Protein AF-A0A932Z2A2-F1 (afdb_monomer_lite)

Sequence (183 aa):
MPAFKKETTDYHQERVRDILILKPNASARSIAEALASDPKNPLPLHRLYIGKLIRKIEGERRHRLDNAKVTKYLAIIEDETQSVKEQLWGILLDNAADSKARVMAARGIIEAGNKLLELQMNAGIFERELGTVRVEHQHTIAPEIALPILKALQNYGIIRATATVIEPKGLLDHATSGASDRQ

Secondary structure (DSSP, 8-state):
-PPPPHHHHHHHHHHHHHHHHH-TT--HHHHHHHHHT-SSS-----HHHHHHHHHHHHHHHHHHHHHHHHHHHHHHHHHHHHHHHHHHHHHHH-TTS-HHHHHHHHHHHHHHHHHHHHHHHHTTSS---TT-----------HHHHHHHHHHHHHTTSS-S---------S---S--------

Structure (mmCIF, N/CA/C/O backbone):
data_AF-A0A932Z2A2-F1
#
_entry.id   AF-A0A932Z2A2-F1
#
loop_
_atom_site.group_PDB
_atom_site.id
_atom_site.type_symbol
_atom_site.label_atom_id
_atom_site.label_alt_id
_atom_site.label_comp_id
_atom_site.label_asym_id
_atom_site.label_entity_id
_atom_site.label_seq_id
_atom_site.pdbx_PDB_ins_code
_atom_site.Cartn_x
_atom_site.Cartn_y
_atom_site.Cartn_z
_atom_site.occupancy
_atom_site.B_iso_or_equiv
_atom_site.auth_seq_id
_atom_site.auth_comp_id
_atom_site.auth_asym_id
_atom_site.auth_atom_id
_atom_site.pdbx_PDB_model_num
ATOM 1 N N . MET A 1 1 ? -15.904 11.759 27.411 1.00 51.38 1 MET A N 1
ATOM 2 C CA . MET A 1 1 ? -15.282 10.431 27.619 1.00 51.38 1 MET A CA 1
ATOM 3 C C . MET A 1 1 ? -13.784 10.637 27.756 1.00 51.38 1 MET A C 1
ATOM 5 O O . MET A 1 1 ? -13.257 11.388 26.940 1.00 51.38 1 MET A O 1
ATOM 9 N N . PRO A 1 2 ? -13.125 10.052 28.770 1.00 49.91 2 PRO A N 1
ATOM 10 C CA . PRO A 1 2 ? -11.674 10.148 28.919 1.00 49.91 2 PRO A CA 1
ATOM 11 C C . PRO A 1 2 ? -10.971 9.569 27.684 1.00 49.91 2 PRO A C 1
ATOM 13 O O . PRO A 1 2 ? -11.459 8.615 27.075 1.00 49.91 2 PRO A O 1
ATOM 16 N N . ALA A 1 3 ? -9.855 10.177 27.282 1.00 60.25 3 ALA A N 1
ATOM 17 C CA . ALA A 1 3 ? -9.055 9.691 26.166 1.00 60.25 3 ALA A CA 1
ATOM 18 C C . ALA A 1 3 ? -8.386 8.364 26.556 1.00 60.25 3 ALA A C 1
ATOM 20 O O . ALA A 1 3 ? -7.681 8.287 27.560 1.00 60.25 3 ALA A O 1
ATOM 21 N N . PHE A 1 4 ? -8.625 7.311 25.775 1.00 65.81 4 PHE A N 1
ATOM 22 C CA . PHE A 1 4 ? -7.944 6.033 25.960 1.00 65.81 4 PHE A CA 1
ATOM 23 C C . PHE A 1 4 ? -6.491 6.133 25.479 1.00 65.81 4 PHE A C 1
ATOM 25 O O . PHE A 1 4 ? -6.202 6.836 24.508 1.00 65.81 4 PHE A O 1
ATOM 32 N N . LYS A 1 5 ? -5.579 5.412 26.145 1.00 77.75 5 LYS A N 1
ATOM 33 C CA . LYS A 1 5 ? -4.200 5.237 25.669 1.00 77.75 5 LYS A CA 1
ATOM 34 C C . LYS A 1 5 ? -4.210 4.577 24.275 1.00 77.75 5 LYS A C 1
ATOM 36 O O . LYS A 1 5 ? -5.158 3.879 23.908 1.00 77.75 5 LYS A O 1
ATOM 41 N N . LYS A 1 6 ? -3.164 4.809 23.476 1.00 76.31 6 LYS A N 1
ATOM 42 C CA . LYS A 1 6 ? -3.088 4.306 22.091 1.00 76.31 6 LYS A CA 1
ATOM 43 C C . LYS A 1 6 ? -3.167 2.773 22.037 1.00 76.31 6 LYS A C 1
ATOM 45 O O . LYS A 1 6 ? -4.010 2.238 21.329 1.00 76.31 6 LYS A O 1
ATOM 50 N N . GLU A 1 7 ? -2.402 2.101 22.894 1.00 74.62 7 GLU A N 1
ATOM 51 C CA . GLU A 1 7 ? -2.348 0.633 22.999 1.00 74.62 7 GLU A CA 1
ATOM 52 C C . GLU A 1 7 ? -3.713 -0.003 23.298 1.00 74.62 7 GLU A C 1
ATOM 54 O O . GLU A 1 7 ? -4.090 -1.003 22.692 1.00 74.62 7 GLU A O 1
ATOM 59 N N . THR A 1 8 ? -4.510 0.604 24.183 1.00 85.38 8 THR A N 1
ATOM 60 C CA . THR A 1 8 ? -5.843 0.073 24.504 1.00 85.38 8 THR A CA 1
ATOM 61 C C . THR A 1 8 ? -6.824 0.264 23.351 1.00 85.38 8 THR A C 1
ATOM 63 O O . THR A 1 8 ? -7.719 -0.554 23.155 1.00 85.38 8 THR A O 1
ATOM 66 N N . THR A 1 9 ? -6.640 1.311 22.545 1.00 86.88 9 THR A N 1
ATOM 67 C CA . THR A 1 9 ? -7.457 1.548 21.350 1.00 86.88 9 THR A CA 1
ATOM 68 C C . THR A 1 9 ? -7.167 0.521 20.261 1.00 86.88 9 THR A C 1
ATOM 70 O O . THR A 1 9 ? -8.108 0.038 19.630 1.00 86.88 9 THR A O 1
ATOM 73 N N . ASP A 1 10 ? -5.898 0.168 20.064 1.00 89.56 10 ASP A N 1
ATOM 74 C CA . ASP A 1 10 ? -5.493 -0.828 19.070 1.00 89.56 10 ASP A CA 1
ATOM 75 C C . ASP A 1 10 ? -6.010 -2.224 19.458 1.00 89.56 10 ASP A C 1
ATOM 77 O O . ASP A 1 10 ? -6.641 -2.889 18.635 1.00 89.56 10 ASP A O 1
ATOM 81 N N . TYR A 1 11 ? -5.914 -2.595 20.741 1.00 92.62 11 TYR A N 1
ATOM 82 C CA . TYR A 1 11 ? -6.529 -3.820 21.264 1.00 92.62 11 TYR A CA 1
ATOM 83 C C . TYR A 1 11 ? -8.051 -3.861 21.035 1.00 92.62 11 TYR A C 1
ATOM 85 O O . TYR A 1 11 ? -8.586 -4.841 20.515 1.00 92.62 11 TYR A O 1
ATOM 93 N N . HIS A 1 12 ? -8.782 -2.785 21.359 1.00 93.00 12 HIS A N 1
ATOM 94 C CA . HIS A 1 12 ? -10.229 -2.727 21.102 1.00 93.00 12 HIS A CA 1
ATOM 95 C C . HIS A 1 12 ? -10.555 -2.867 19.610 1.00 93.00 12 HIS A C 1
ATOM 97 O O . HIS A 1 12 ? -11.548 -3.496 19.238 1.00 93.00 12 HIS A O 1
ATOM 103 N N . GLN A 1 13 ? -9.729 -2.271 18.750 1.00 93.94 13 GLN A N 1
ATOM 104 C CA . GLN A 1 13 ? -9.904 -2.322 17.308 1.00 93.94 13 GLN A CA 1
ATOM 105 C C . GLN A 1 13 ? -9.708 -3.737 16.756 1.00 93.94 13 GLN A C 1
ATOM 107 O O . GLN A 1 13 ? -10.496 -4.158 15.910 1.00 93.94 13 GLN A O 1
ATOM 112 N N . GLU A 1 14 ? -8.712 -4.481 17.237 1.00 93.19 14 GLU A N 1
ATOM 113 C CA . GLU A 1 14 ? -8.502 -5.886 16.865 1.00 93.19 14 GLU A CA 1
ATOM 114 C C . GLU A 1 14 ? -9.691 -6.759 17.261 1.00 93.19 14 GLU A C 1
ATOM 116 O O . GLU A 1 14 ? -10.236 -7.470 16.423 1.00 93.19 14 GLU A O 1
ATOM 121 N N . ARG A 1 15 ? -10.198 -6.606 18.486 1.00 94.38 15 ARG A N 1
ATOM 122 C CA . ARG A 1 15 ? -11.360 -7.372 18.961 1.00 94.38 15 ARG A CA 1
ATOM 123 C C . ARG A 1 15 ? -12.628 -7.094 18.156 1.00 94.38 15 ARG A C 1
ATOM 125 O O . ARG A 1 15 ? -13.381 -8.011 17.831 1.00 94.38 15 ARG A O 1
ATOM 132 N N . VAL A 1 16 ? -12.864 -5.832 17.791 1.00 94.06 16 VAL A N 1
ATOM 133 C CA . VAL A 1 16 ? -13.964 -5.468 16.882 1.00 94.06 16 VAL A CA 1
ATOM 134 C C . VAL A 1 16 ? -13.735 -6.064 15.488 1.00 94.06 16 VAL A C 1
ATOM 136 O O . VAL A 1 16 ? -14.685 -6.530 14.859 1.00 94.06 16 VAL A O 1
ATOM 139 N N . ARG A 1 17 ? -12.486 -6.083 15.007 1.00 93.94 17 ARG A N 1
ATOM 140 C CA . ARG A 1 17 ? -12.118 -6.659 13.708 1.00 93.94 17 ARG A CA 1
ATOM 141 C C . ARG A 1 17 ? -12.397 -8.163 13.661 1.00 93.94 17 ARG A C 1
ATOM 143 O O . ARG A 1 17 ? -12.974 -8.605 12.673 1.00 93.94 17 ARG A O 1
ATOM 150 N N . ASP A 1 18 ? -12.082 -8.914 14.714 1.00 94.25 18 ASP A N 1
ATOM 151 C CA . ASP A 1 18 ? -12.366 -10.356 14.804 1.00 94.25 18 ASP A CA 1
ATOM 152 C C . ASP A 1 18 ? -13.859 -10.652 14.611 1.00 94.25 18 ASP A C 1
ATOM 154 O O . ASP A 1 18 ? -14.250 -11.513 13.820 1.00 94.25 18 ASP A O 1
ATOM 158 N N . ILE A 1 19 ? -14.718 -9.884 15.287 1.00 93.75 19 ILE A N 1
ATOM 159 C CA . ILE A 1 19 ? -16.171 -10.049 15.180 1.00 93.75 19 ILE A CA 1
ATOM 160 C C . ILE A 1 19 ? -16.658 -9.680 13.779 1.00 93.75 19 ILE A C 1
ATOM 162 O O . ILE A 1 19 ? -17.498 -10.387 13.227 1.00 93.75 19 ILE A O 1
ATOM 166 N N . LEU A 1 20 ? -16.126 -8.611 13.181 1.00 93.69 20 LEU A N 1
ATOM 167 C CA . LEU A 1 20 ? -16.462 -8.219 11.808 1.00 93.69 20 LEU A CA 1
ATOM 168 C C . LEU A 1 20 ? -16.007 -9.250 10.766 1.00 93.69 20 LEU A C 1
ATOM 170 O O . LEU A 1 20 ? -16.646 -9.370 9.725 1.00 93.69 20 LEU A O 1
ATOM 174 N N . ILE A 1 21 ? -14.925 -9.992 11.018 1.00 93.75 21 ILE A N 1
ATOM 175 C CA . ILE A 1 21 ? -14.493 -11.091 10.142 1.00 93.75 21 ILE A CA 1
ATOM 176 C C . ILE A 1 21 ? -15.528 -12.222 10.172 1.00 93.75 21 ILE A C 1
ATOM 178 O O . ILE A 1 21 ? -15.902 -12.731 9.119 1.00 93.75 21 ILE A O 1
ATOM 182 N N . LEU A 1 22 ? -16.030 -12.575 11.359 1.00 93.62 22 LEU A N 1
ATOM 183 C CA . LEU A 1 22 ? -17.048 -13.618 11.522 1.00 93.62 22 LEU A CA 1
ATOM 184 C C . LEU A 1 22 ? -18.436 -13.174 11.034 1.00 93.62 22 LEU A C 1
ATOM 186 O O . LEU A 1 22 ? -19.188 -13.970 10.475 1.00 93.62 22 LEU A O 1
ATOM 190 N N . LYS A 1 23 ? -18.797 -11.908 11.270 1.00 93.88 23 LYS A N 1
ATOM 191 C CA . LYS A 1 23 ? -20.101 -11.317 10.939 1.00 93.88 23 LYS A CA 1
ATOM 192 C C . LYS A 1 23 ? -19.915 -9.935 10.292 1.00 93.88 23 LYS A C 1
ATOM 194 O O . LYS A 1 23 ? -20.029 -8.919 10.980 1.00 93.88 23 LYS A O 1
ATOM 199 N N . PRO A 1 24 ? -19.708 -9.871 8.965 1.00 91.44 24 PRO A N 1
ATOM 200 C CA . PRO A 1 24 ? -19.408 -8.619 8.261 1.00 91.44 24 PRO A CA 1
ATOM 201 C C . PRO A 1 24 ? -20.497 -7.550 8.373 1.00 91.44 24 PRO A C 1
ATOM 203 O O . PRO A 1 24 ? -20.197 -6.362 8.407 1.00 91.44 24 PRO A O 1
ATOM 206 N N . ASN A 1 25 ? -21.758 -7.976 8.471 1.00 93.38 25 ASN A N 1
ATOM 207 C CA . ASN A 1 25 ? -22.926 -7.092 8.502 1.00 93.38 25 ASN A CA 1
ATOM 208 C C . ASN A 1 25 ? -23.449 -6.846 9.929 1.00 93.38 25 ASN A C 1
ATOM 210 O O . ASN A 1 25 ? -24.594 -6.429 10.110 1.00 93.38 25 ASN A O 1
ATOM 214 N N . ALA A 1 26 ? -22.657 -7.159 10.961 1.00 93.38 26 ALA A N 1
ATOM 215 C CA . ALA A 1 26 ? -23.082 -6.974 12.341 1.00 93.38 26 ALA A CA 1
ATOM 216 C C . ALA A 1 26 ? -23.255 -5.484 12.673 1.00 93.38 26 ALA A C 1
ATOM 218 O O . ALA A 1 26 ? -22.387 -4.652 12.411 1.00 93.38 26 ALA A O 1
ATOM 219 N N . SER A 1 27 ? -24.383 -5.140 13.297 1.00 95.25 27 SER A N 1
ATOM 220 C CA . SER A 1 27 ? -24.612 -3.778 13.777 1.00 95.25 27 SER A CA 1
ATOM 221 C C . SER A 1 27 ? -23.701 -3.462 14.968 1.00 95.25 27 SER A C 1
ATOM 223 O O . SER A 1 27 ? -23.341 -4.348 15.745 1.00 95.25 27 SER A O 1
ATOM 225 N N . ALA A 1 28 ? -23.390 -2.180 15.191 1.00 94.19 28 ALA A N 1
ATOM 226 C CA . ALA A 1 28 ? -22.580 -1.754 16.340 1.00 94.19 28 ALA A CA 1
ATOM 227 C C . ALA A 1 28 ? -23.159 -2.215 17.693 1.00 94.19 28 ALA A C 1
ATOM 229 O O . ALA A 1 28 ? -22.411 -2.432 18.642 1.00 94.19 28 ALA A O 1
ATOM 230 N N . ARG A 1 29 ? -24.486 -2.388 17.780 1.00 94.25 29 ARG A N 1
ATOM 231 C CA . ARG A 1 29 ? -25.158 -2.949 18.958 1.00 94.25 29 ARG A CA 1
ATOM 232 C C . ARG A 1 29 ? -24.873 -4.442 19.113 1.00 94.25 29 ARG A C 1
ATOM 234 O O . ARG A 1 29 ? -24.469 -4.859 20.188 1.00 94.25 29 ARG A O 1
ATOM 241 N N . SER A 1 30 ? -25.026 -5.216 18.038 1.00 94.62 30 SER A N 1
ATOM 242 C CA . SER A 1 30 ? -24.737 -6.654 18.051 1.00 94.62 30 SER A CA 1
ATOM 243 C C . SER A 1 30 ? -23.270 -6.938 18.385 1.00 94.62 30 SER A C 1
ATOM 245 O O . SER A 1 30 ? -22.978 -7.880 19.113 1.00 94.62 30 SER A O 1
ATOM 247 N N . ILE A 1 31 ? -22.350 -6.091 17.914 1.00 94.12 31 ILE A N 1
ATOM 248 C CA . ILE A 1 31 ? -20.923 -6.188 18.247 1.00 94.12 31 ILE A CA 1
ATOM 249 C C . ILE A 1 31 ? -20.684 -5.859 19.726 1.00 94.12 31 ILE A C 1
ATOM 251 O O . ILE A 1 31 ? -19.913 -6.554 20.377 1.00 94.12 31 ILE A O 1
ATOM 255 N N . ALA A 1 32 ? -21.356 -4.839 20.275 1.00 94.75 32 ALA A N 1
ATOM 256 C CA . ALA A 1 32 ? -21.262 -4.512 21.701 1.00 94.75 32 ALA A CA 1
ATOM 257 C C . ALA A 1 32 ? -21.720 -5.679 22.583 1.00 94.75 32 ALA A C 1
ATOM 259 O O . ALA A 1 32 ? -21.042 -6.034 23.542 1.00 94.75 32 ALA A O 1
ATOM 260 N N . GLU A 1 33 ? -22.857 -6.282 22.229 1.00 94.69 33 GLU A N 1
ATOM 261 C CA . GLU A 1 33 ? -23.415 -7.443 22.921 1.00 94.69 33 GLU A CA 1
ATOM 262 C C . GLU A 1 33 ? -22.462 -8.640 22.818 1.00 94.69 33 GLU A C 1
ATOM 264 O O . GLU A 1 33 ? -22.143 -9.246 23.836 1.00 94.69 33 GLU A O 1
ATOM 269 N N . ALA A 1 34 ? -21.917 -8.914 21.628 1.00 92.81 34 ALA A N 1
ATOM 270 C CA . ALA A 1 34 ? -20.953 -9.990 21.415 1.00 92.81 34 ALA A CA 1
ATOM 271 C C . ALA A 1 34 ? -19.667 -9.808 22.245 1.00 92.81 34 ALA A C 1
ATOM 273 O O . ALA A 1 34 ? -19.222 -10.759 22.883 1.00 92.81 34 ALA A O 1
ATOM 274 N N . LEU A 1 35 ? -19.106 -8.592 22.289 1.00 93.81 35 LEU A N 1
ATOM 275 C CA . LEU A 1 35 ? -17.917 -8.275 23.092 1.00 93.81 35 LEU A CA 1
ATOM 276 C C . LEU A 1 35 ? -18.177 -8.377 24.597 1.00 93.81 35 LEU A C 1
ATOM 278 O O . LEU A 1 35 ? -17.305 -8.820 25.341 1.00 93.81 35 LEU A O 1
ATOM 282 N N . ALA A 1 36 ? -19.362 -7.968 25.051 1.00 93.88 36 ALA A N 1
ATOM 283 C CA . ALA A 1 36 ? -19.750 -8.085 26.452 1.00 93.88 36 ALA A CA 1
ATOM 284 C C . ALA A 1 36 ? -20.017 -9.544 26.857 1.00 93.88 36 ALA A C 1
ATOM 286 O O . ALA A 1 36 ? -19.753 -9.913 27.996 1.00 93.88 36 ALA A O 1
ATOM 287 N N . SER A 1 37 ? -20.515 -10.366 25.927 1.00 92.81 37 SER A N 1
ATOM 288 C CA . SER A 1 37 ? -20.831 -11.783 26.149 1.00 92.81 37 SER A CA 1
ATOM 289 C C . SER A 1 37 ? -19.639 -12.737 26.018 1.00 92.81 37 SER A C 1
ATOM 291 O O . SER A 1 37 ? -19.820 -13.943 26.173 1.00 92.81 37 SER A O 1
ATOM 293 N N . ASP A 1 38 ? -18.440 -12.239 25.693 1.00 91.06 38 ASP A N 1
ATOM 294 C CA . ASP A 1 38 ? -17.276 -13.102 25.488 1.00 91.06 38 ASP A CA 1
ATOM 295 C C . ASP A 1 38 ? -16.867 -13.797 26.807 1.00 91.06 38 ASP A C 1
ATOM 297 O O . ASP A 1 38 ? -16.556 -13.104 27.781 1.00 91.06 38 ASP A O 1
ATOM 301 N N . PRO A 1 39 ? -16.824 -15.146 26.861 1.00 88.25 39 PRO A N 1
ATOM 302 C CA . PRO A 1 39 ? -16.508 -15.885 28.084 1.00 88.25 39 PRO A CA 1
ATOM 303 C C . PRO A 1 39 ? -15.078 -15.683 28.588 1.00 88.25 39 PRO A C 1
ATOM 305 O O . PRO A 1 39 ? -14.820 -15.862 29.775 1.00 88.25 39 PRO A O 1
ATOM 308 N N . LYS A 1 40 ? -14.129 -15.386 27.691 1.00 87.69 40 LYS A N 1
ATOM 309 C CA . LYS A 1 40 ? -12.708 -15.295 28.049 1.00 87.69 40 LYS A CA 1
ATOM 310 C C . LYS A 1 40 ? -12.346 -13.902 28.534 1.00 87.69 40 LYS A C 1
ATOM 312 O O . LYS A 1 40 ? -11.667 -13.772 29.543 1.00 87.69 40 LYS A O 1
ATOM 317 N N . ASN A 1 41 ? -12.775 -12.883 27.794 1.00 87.62 41 ASN A N 1
ATOM 318 C CA . ASN A 1 41 ? -12.418 -11.487 28.037 1.00 87.62 41 ASN A CA 1
ATOM 319 C C . ASN A 1 41 ? -13.618 -10.580 27.724 1.00 87.62 41 ASN A C 1
ATOM 321 O O . ASN A 1 41 ? -13.694 -10.047 26.609 1.00 87.62 41 ASN A O 1
ATOM 325 N N . PRO A 1 42 ? -14.547 -10.395 28.678 1.00 89.50 42 PRO A N 1
ATOM 326 C CA . PRO A 1 42 ? -15.699 -9.531 28.480 1.00 89.50 42 PRO A CA 1
ATOM 327 C C . PRO A 1 42 ? -15.243 -8.075 28.372 1.00 89.50 42 PRO A C 1
ATOM 329 O O . PRO A 1 42 ? -14.579 -7.539 29.262 1.00 89.50 42 PRO A O 1
ATOM 332 N N . LEU A 1 43 ? -15.607 -7.424 27.269 1.00 91.44 43 LEU A N 1
ATOM 333 C CA . LEU A 1 43 ? -15.214 -6.049 26.979 1.00 91.44 43 LEU A CA 1
ATOM 334 C C . LEU A 1 43 ? -16.456 -5.185 26.708 1.00 91.44 43 LEU A C 1
ATOM 336 O O . LEU A 1 43 ? -16.862 -5.015 25.554 1.00 91.44 43 LEU A O 1
ATOM 340 N N . PRO A 1 44 ? -17.083 -4.618 27.754 1.00 91.06 44 PRO A N 1
ATOM 341 C CA . PRO A 1 44 ? -18.262 -3.781 27.589 1.00 91.06 44 PRO A CA 1
ATOM 342 C C . PRO A 1 44 ? -17.873 -2.419 26.997 1.00 91.06 44 PRO A C 1
ATOM 344 O O . PRO A 1 44 ? -17.415 -1.515 27.696 1.00 91.06 44 PRO A O 1
ATOM 347 N N . LEU A 1 45 ? -18.069 -2.256 25.687 1.00 92.12 45 LEU A N 1
ATOM 348 C CA . LEU A 1 45 ? -17.844 -0.995 24.977 1.00 92.12 45 LEU A CA 1
ATOM 349 C C . LEU A 1 45 ? -19.163 -0.322 24.593 1.00 92.12 45 LEU A C 1
ATOM 351 O O . LEU A 1 45 ? -20.132 -0.960 24.187 1.00 92.12 45 LEU A O 1
ATOM 355 N N . HIS A 1 46 ? -19.186 1.011 24.650 1.00 93.44 46 HIS A N 1
ATOM 356 C CA . HIS A 1 46 ? -20.351 1.778 24.221 1.00 93.44 46 HIS A CA 1
ATOM 357 C C . HIS A 1 46 ? -20.522 1.744 22.692 1.00 93.44 46 HIS A C 1
ATOM 359 O O . HIS A 1 46 ? -19.563 1.940 21.941 1.00 93.44 46 HIS A O 1
ATOM 365 N N . ARG A 1 47 ? -21.769 1.619 22.216 1.00 92.88 47 ARG A N 1
ATOM 366 C CA . ARG A 1 47 ? -22.110 1.512 20.781 1.00 92.88 47 ARG A CA 1
ATOM 367 C C . ARG A 1 47 ? -21.498 2.601 19.891 1.00 92.88 47 ARG A C 1
ATOM 369 O O . ARG A 1 47 ? -21.093 2.323 18.768 1.00 92.88 47 ARG A O 1
ATOM 376 N N . LEU A 1 48 ? -21.418 3.844 20.380 1.00 93.56 48 LEU A N 1
ATOM 377 C CA . LEU A 1 48 ? -20.873 4.969 19.602 1.00 93.56 48 LEU A CA 1
ATOM 378 C C . LEU A 1 48 ? -19.363 4.833 19.391 1.00 93.56 48 LEU A C 1
ATOM 380 O O . LEU A 1 48 ? -18.853 5.177 18.327 1.00 93.56 48 LEU A O 1
ATOM 384 N N . TYR A 1 49 ? -18.656 4.310 20.393 1.00 94.06 49 TYR A N 1
ATOM 385 C CA . TYR A 1 49 ? -17.221 4.073 20.300 1.00 94.06 49 TYR A CA 1
ATOM 386 C C . TYR A 1 49 ? -16.926 2.932 19.323 1.00 94.06 49 TYR A C 1
ATOM 388 O O . TYR A 1 49 ? -16.078 3.085 18.449 1.00 94.06 49 TYR A O 1
ATOM 396 N N . ILE A 1 50 ? -17.707 1.850 19.375 1.00 94.06 50 ILE A N 1
ATOM 397 C CA . ILE A 1 50 ? -17.626 0.764 18.389 1.00 94.06 50 ILE A CA 1
ATOM 398 C C . ILE A 1 50 ? -17.896 1.294 16.978 1.00 94.06 50 ILE A C 1
ATOM 400 O O . ILE A 1 50 ? -17.125 1.013 16.070 1.00 94.06 50 ILE A O 1
ATOM 404 N N . GLY A 1 51 ? -18.923 2.130 16.790 1.00 94.69 51 GLY A N 1
ATOM 405 C CA . GLY A 1 51 ? -19.191 2.770 15.498 1.00 94.69 51 GLY A CA 1
ATOM 406 C C . GLY A 1 51 ? -17.996 3.569 14.959 1.00 94.69 51 GLY A C 1
ATOM 407 O O . GLY A 1 51 ? -17.705 3.517 13.765 1.00 94.69 51 GLY A O 1
ATOM 408 N N . LYS A 1 52 ? -17.255 4.262 15.835 1.00 95.00 52 LYS A N 1
ATOM 409 C CA . LYS A 1 52 ? -16.000 4.937 15.468 1.00 95.00 52 LYS A CA 1
ATOM 410 C C . LYS A 1 52 ? -14.915 3.936 15.045 1.00 95.00 52 LYS A C 1
ATOM 412 O O . LYS A 1 52 ? -14.240 4.181 14.047 1.00 95.00 52 LYS A O 1
ATOM 417 N N . LEU A 1 53 ? -14.757 2.825 15.769 1.00 94.56 53 LEU A N 1
ATOM 418 C CA . LEU A 1 53 ? -13.781 1.778 15.440 1.00 94.56 53 LEU A CA 1
ATOM 419 C C . LEU A 1 53 ? -14.097 1.088 14.108 1.00 94.56 53 LEU A C 1
ATOM 421 O O . LEU A 1 53 ? -13.191 0.911 13.301 1.00 94.56 53 LEU A O 1
ATOM 425 N N . ILE A 1 54 ? -15.369 0.781 13.838 1.00 94.94 54 ILE A N 1
ATOM 426 C CA . ILE A 1 54 ? -15.817 0.206 12.559 1.00 94.94 54 ILE A CA 1
ATOM 427 C C . ILE A 1 54 ? -15.399 1.118 11.403 1.00 94.94 54 ILE A C 1
ATOM 429 O O . ILE A 1 54 ? -14.701 0.672 10.496 1.00 94.94 54 ILE A O 1
ATOM 433 N N . ARG A 1 55 ? -15.724 2.419 11.474 1.00 95.06 55 ARG A N 1
ATOM 434 C CA . ARG A 1 55 ? -15.338 3.390 10.434 1.00 95.06 55 ARG A CA 1
ATOM 435 C C . ARG A 1 55 ? -13.825 3.458 10.227 1.00 95.06 55 ARG A C 1
ATOM 437 O O . ARG A 1 55 ? -13.377 3.604 9.092 1.00 95.06 55 ARG A O 1
ATOM 444 N N . LYS A 1 56 ? -13.038 3.355 11.307 1.00 94.75 56 LYS A N 1
ATOM 445 C CA . LYS A 1 56 ? -11.569 3.317 11.233 1.00 94.75 56 LYS A CA 1
ATOM 446 C C . LYS A 1 56 ? -11.088 2.059 10.499 1.00 94.75 56 LYS A C 1
ATOM 448 O O . LYS A 1 56 ? -10.312 2.178 9.557 1.00 94.75 56 LYS A O 1
ATOM 453 N N . ILE A 1 57 ? -11.606 0.882 10.856 1.00 94.38 57 ILE A N 1
ATOM 454 C CA . ILE A 1 57 ? -11.274 -0.400 10.210 1.00 94.38 57 ILE A CA 1
ATOM 455 C C . ILE A 1 57 ? -11.662 -0.394 8.724 1.00 94.38 57 ILE A C 1
ATOM 457 O O . ILE A 1 57 ? -10.892 -0.842 7.874 1.00 94.38 57 ILE A O 1
ATOM 461 N N . GLU A 1 58 ? -12.844 0.121 8.388 1.00 93.31 58 GLU A N 1
ATOM 462 C CA . GLU A 1 58 ? -13.304 0.260 7.003 1.00 93.31 58 GLU A CA 1
ATOM 463 C C . GLU A 1 58 ? -12.454 1.257 6.210 1.00 93.31 58 GLU A C 1
ATOM 465 O O . GLU A 1 58 ? -12.173 1.027 5.035 1.00 93.31 58 GLU A O 1
ATOM 470 N N . GLY A 1 59 ? -12.032 2.357 6.839 1.00 93.50 59 GLY A N 1
ATOM 471 C CA . GLY A 1 59 ? -11.084 3.310 6.264 1.00 93.50 59 GLY A CA 1
ATOM 472 C C . GLY A 1 59 ? -9.746 2.649 5.935 1.00 93.50 59 GLY A C 1
ATOM 473 O O . GLY A 1 59 ? -9.293 2.724 4.798 1.00 93.50 59 GLY A O 1
ATOM 474 N N . GLU A 1 60 ? -9.168 1.909 6.885 1.00 92.81 60 GLU A N 1
ATOM 475 C CA . GLU A 1 60 ? -7.937 1.133 6.677 1.00 92.81 60 GLU A CA 1
ATOM 476 C C . GLU A 1 60 ? -8.089 0.076 5.576 1.00 92.81 60 GLU A C 1
ATOM 478 O O . GLU A 1 60 ? -7.151 -0.185 4.824 1.00 92.81 60 GLU A O 1
ATOM 483 N N . ARG A 1 61 ? -9.254 -0.579 5.481 1.00 92.06 61 ARG A N 1
ATOM 484 C CA . ARG A 1 61 ? -9.521 -1.569 4.428 1.00 92.06 61 ARG A CA 1
ATOM 485 C C . ARG A 1 61 ? -9.600 -0.904 3.055 1.00 92.06 61 ARG A C 1
ATOM 487 O O . ARG A 1 61 ? -8.982 -1.413 2.127 1.00 92.06 61 ARG A O 1
ATOM 494 N N . ARG A 1 62 ? -10.325 0.212 2.928 1.00 92.56 62 ARG A N 1
ATOM 495 C CA . ARG A 1 62 ? -10.403 0.980 1.674 1.00 92.56 62 ARG A CA 1
ATOM 496 C C . ARG A 1 62 ? -9.025 1.452 1.234 1.00 92.56 62 ARG A C 1
ATOM 498 O O . ARG A 1 62 ? -8.620 1.129 0.130 1.00 92.56 62 ARG A O 1
ATOM 505 N N . HIS A 1 63 ? -8.269 2.061 2.144 1.00 89.25 63 HIS A N 1
ATOM 506 C CA . HIS A 1 63 ? -6.901 2.499 1.877 1.00 89.25 63 HIS A CA 1
ATOM 507 C C . HIS A 1 63 ? -6.002 1.353 1.386 1.00 89.25 63 HIS A C 1
ATOM 509 O O . HIS A 1 63 ? -5.319 1.487 0.379 1.00 89.25 63 HIS A O 1
ATOM 515 N N . ARG A 1 64 ? -6.043 0.182 2.039 1.00 88.75 64 ARG A N 1
ATOM 516 C CA . ARG A 1 64 ? -5.289 -0.997 1.577 1.00 88.75 64 ARG A CA 1
ATOM 517 C C . ARG A 1 64 ? -5.710 -1.470 0.185 1.00 88.75 64 ARG A C 1
ATOM 519 O O . ARG A 1 64 ? -4.851 -1.857 -0.598 1.00 88.75 64 ARG A O 1
ATOM 526 N N . LEU A 1 65 ? -7.009 -1.460 -0.118 1.00 92.50 65 LEU A N 1
ATOM 527 C CA . LEU A 1 65 ? -7.515 -1.839 -1.440 1.00 92.50 65 LEU A CA 1
ATOM 528 C C . LEU A 1 65 ? -7.105 -0.836 -2.517 1.00 92.50 65 LEU A C 1
ATOM 530 O O . LEU A 1 65 ? -6.731 -1.250 -3.610 1.00 92.50 65 LEU A O 1
ATOM 534 N N . ASP A 1 66 ? -7.169 0.456 -2.218 1.00 88.44 66 ASP A N 1
ATOM 535 C CA . ASP A 1 66 ? -6.767 1.507 -3.147 1.00 88.44 66 ASP A CA 1
ATOM 536 C C . ASP A 1 66 ? -5.262 1.429 -3.422 1.00 88.44 66 ASP A C 1
ATOM 538 O O . ASP A 1 66 ? -4.867 1.398 -4.585 1.00 88.44 66 ASP A O 1
ATOM 542 N N . ASN A 1 67 ? -4.437 1.222 -2.391 1.00 87.94 67 ASN A N 1
ATOM 543 C CA . ASN A 1 67 ? -3.005 0.974 -2.565 1.00 87.94 67 ASN A CA 1
ATOM 544 C C . ASN A 1 67 ? -2.742 -0.279 -3.408 1.00 87.94 67 ASN A C 1
ATOM 546 O O . ASN A 1 67 ? -1.963 -0.224 -4.351 1.00 87.94 67 ASN A O 1
ATOM 550 N N . ALA A 1 68 ? -3.430 -1.392 -3.136 1.00 90.12 68 ALA A N 1
ATOM 551 C CA . ALA A 1 68 ? -3.273 -2.616 -3.923 1.00 90.12 68 ALA A CA 1
ATOM 552 C C . ALA A 1 68 ? -3.641 -2.414 -5.405 1.00 90.12 68 ALA A C 1
ATOM 554 O O . ALA A 1 68 ? -2.979 -2.963 -6.286 1.00 90.12 68 ALA A O 1
ATOM 555 N N . LYS A 1 69 ? -4.673 -1.610 -5.698 1.00 91.69 69 LYS A N 1
ATOM 556 C CA . LYS A 1 69 ? -5.014 -1.226 -7.076 1.00 91.69 69 LYS A CA 1
ATOM 557 C C . LYS A 1 69 ? -3.900 -0.396 -7.703 1.00 91.69 69 LYS A C 1
ATOM 559 O O . LYS A 1 69 ? -3.487 -0.720 -8.810 1.00 91.69 69 LYS A O 1
ATOM 564 N N . VAL A 1 70 ? -3.414 0.635 -7.011 1.00 89.56 70 VAL A N 1
ATOM 565 C CA . VAL A 1 70 ? -2.332 1.503 -7.501 1.00 89.56 70 VAL A CA 1
ATOM 566 C C . VAL A 1 70 ? -1.079 0.684 -7.806 1.00 89.56 70 VAL A C 1
ATOM 568 O O . VAL A 1 70 ? -0.558 0.779 -8.911 1.00 89.56 70 VAL A O 1
ATOM 571 N N . THR A 1 71 ? -0.651 -0.190 -6.891 1.00 89.25 71 THR A N 1
ATOM 572 C CA . THR A 1 71 ? 0.498 -1.083 -7.103 1.00 89.25 71 THR A CA 1
ATOM 573 C C . THR A 1 71 ? 0.289 -2.002 -8.304 1.00 89.25 71 THR A C 1
ATOM 575 O O . THR A 1 71 ? 1.196 -2.163 -9.114 1.00 89.25 71 THR A O 1
ATOM 578 N N . LYS A 1 72 ? -0.911 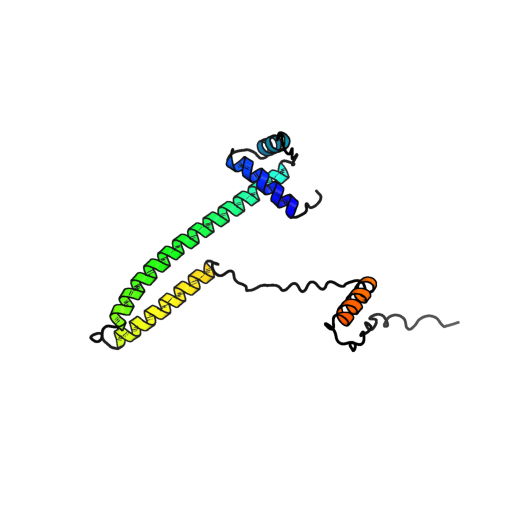-2.575 -8.467 1.00 92.81 72 LYS A N 1
ATOM 579 C CA . LYS A 1 72 ? -1.224 -3.413 -9.631 1.00 92.81 72 LYS A CA 1
ATOM 580 C C . LYS A 1 72 ? -1.132 -2.630 -10.943 1.00 92.81 72 LYS A C 1
ATOM 582 O O . LYS A 1 72 ? -0.562 -3.133 -11.903 1.00 92.81 72 LYS A O 1
ATOM 587 N N . TYR A 1 73 ? -1.712 -1.433 -11.001 1.00 92.12 73 TYR A N 1
ATOM 588 C CA . TYR A 1 73 ? -1.648 -0.598 -12.202 1.00 92.12 73 TYR A CA 1
ATOM 589 C C . TYR A 1 73 ? -0.223 -0.166 -12.522 1.00 92.12 73 TYR A C 1
ATOM 591 O O . TYR A 1 73 ? 0.155 -0.158 -13.687 1.00 92.12 73 TYR A O 1
ATOM 599 N N . LEU A 1 74 ? 0.572 0.147 -11.502 1.00 92.50 74 LEU A N 1
ATOM 600 C CA . LEU A 1 74 ? 1.969 0.479 -11.706 1.00 92.50 74 LEU A CA 1
ATOM 601 C C . LEU A 1 74 ? 2.754 -0.701 -12.288 1.00 92.50 74 LEU A C 1
ATOM 603 O O . LEU A 1 74 ? 3.478 -0.492 -13.248 1.00 92.50 74 LEU A O 1
ATOM 607 N N . ALA A 1 75 ? 2.567 -1.918 -11.772 1.00 92.44 75 ALA A N 1
ATOM 608 C CA . ALA A 1 75 ? 3.232 -3.105 -12.315 1.00 92.44 75 ALA A CA 1
ATOM 609 C C . ALA A 1 75 ? 2.914 -3.312 -13.809 1.00 92.44 75 ALA A C 1
ATOM 611 O O . ALA A 1 75 ? 3.804 -3.598 -14.599 1.00 92.44 75 ALA A O 1
ATOM 612 N N . ILE A 1 76 ? 1.663 -3.073 -14.223 1.00 95.25 76 ILE A N 1
ATOM 613 C CA . ILE A 1 76 ? 1.278 -3.120 -15.644 1.00 95.25 76 ILE A CA 1
ATOM 614 C C . ILE A 1 76 ? 2.050 -2.067 -16.455 1.00 95.25 76 ILE A C 1
ATOM 616 O O . ILE A 1 76 ? 2.578 -2.374 -17.519 1.00 95.25 76 ILE A O 1
ATOM 620 N N . ILE A 1 77 ? 2.147 -0.835 -15.946 1.00 93.75 77 ILE A N 1
ATOM 621 C CA . ILE A 1 77 ? 2.899 0.242 -16.605 1.00 93.75 77 ILE A CA 1
ATOM 622 C C . ILE A 1 77 ? 4.394 -0.093 -16.674 1.00 93.75 77 ILE A C 1
ATOM 624 O O . ILE A 1 77 ? 5.039 0.220 -17.673 1.00 93.75 77 ILE A O 1
ATOM 628 N N . GLU A 1 78 ? 4.958 -0.712 -15.637 1.00 93.75 78 GLU A N 1
ATOM 629 C CA . GLU A 1 78 ? 6.348 -1.176 -15.610 1.00 93.75 78 GLU A CA 1
ATOM 630 C C . GLU A 1 78 ? 6.602 -2.212 -16.708 1.00 93.75 78 GLU A C 1
ATOM 632 O O . GLU A 1 78 ? 7.542 -2.037 -17.485 1.00 93.75 78 GLU A O 1
ATOM 637 N N . ASP A 1 79 ? 5.730 -3.216 -16.832 1.00 96.69 79 ASP A N 1
ATOM 638 C CA . ASP A 1 79 ? 5.816 -4.257 -17.862 1.00 96.69 79 ASP A CA 1
ATOM 639 C C . ASP A 1 79 ? 5.707 -3.666 -19.279 1.00 96.69 79 ASP A C 1
ATOM 641 O O . ASP A 1 79 ? 6.531 -3.950 -20.154 1.00 96.69 79 ASP A O 1
ATOM 645 N N . GLU A 1 80 ? 4.728 -2.786 -19.514 1.00 95.50 80 GLU A N 1
ATOM 646 C CA . GLU A 1 80 ? 4.553 -2.094 -20.799 1.00 95.50 80 GLU A CA 1
ATOM 647 C C . GLU A 1 80 ? 5.767 -1.215 -21.137 1.00 95.50 80 GLU A C 1
ATOM 649 O O . GLU A 1 80 ? 6.289 -1.247 -22.256 1.00 95.50 80 GLU A O 1
ATOM 654 N N . THR A 1 81 ? 6.263 -0.459 -20.155 1.00 94.94 81 THR A N 1
ATOM 655 C CA . THR A 1 81 ? 7.440 0.405 -20.309 1.00 94.94 81 THR A CA 1
ATOM 656 C C . THR A 1 81 ? 8.686 -0.419 -20.609 1.00 94.94 81 THR A C 1
ATOM 658 O O . THR A 1 81 ? 9.502 -0.026 -21.445 1.00 94.94 81 THR A O 1
ATOM 661 N N . GLN A 1 82 ? 8.840 -1.567 -19.954 1.00 95.12 82 GLN A N 1
ATOM 662 C CA . GLN A 1 82 ? 9.952 -2.475 -20.178 1.00 95.12 82 GLN A CA 1
ATOM 663 C C . GLN A 1 82 ? 9.910 -3.055 -21.595 1.00 95.12 82 GLN A C 1
ATOM 665 O O . GLN A 1 82 ? 10.924 -3.002 -22.292 1.00 95.12 82 GLN 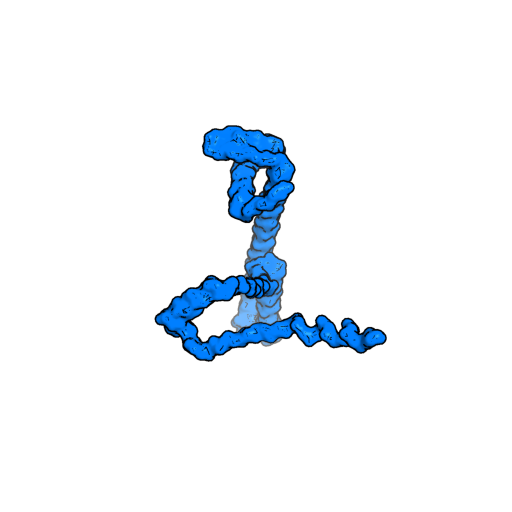A O 1
ATOM 670 N N . SER A 1 83 ? 8.736 -3.483 -22.068 1.00 95.56 83 SER A N 1
ATOM 671 C CA . SER A 1 83 ? 8.558 -3.960 -23.444 1.00 95.56 83 SER A CA 1
ATOM 672 C C . SER A 1 83 ? 8.934 -2.895 -24.485 1.00 95.56 83 SER A C 1
ATOM 674 O O . SER A 1 83 ? 9.646 -3.177 -25.451 1.00 95.56 83 SER A O 1
ATOM 676 N N . VAL A 1 84 ? 8.535 -1.635 -24.267 1.00 93.69 84 VAL A N 1
ATOM 677 C CA . VAL A 1 84 ? 8.929 -0.515 -25.140 1.00 93.69 84 VAL A CA 1
ATOM 678 C C . VAL A 1 84 ? 10.439 -0.273 -25.084 1.00 93.69 84 VAL A C 1
ATOM 680 O O . VAL A 1 84 ? 11.078 -0.100 -26.123 1.00 93.69 84 VAL A O 1
ATOM 683 N N . LYS A 1 85 ? 11.040 -0.281 -23.889 1.00 93.88 85 LYS A N 1
ATOM 684 C CA . LYS A 1 85 ? 12.489 -0.087 -23.726 1.00 93.88 85 LYS A CA 1
ATOM 685 C C . LYS A 1 85 ? 13.289 -1.173 -24.434 1.00 93.88 85 LYS A C 1
ATOM 687 O O . LYS A 1 85 ? 14.305 -0.845 -25.034 1.00 93.88 85 LYS A O 1
ATOM 692 N N . GLU A 1 86 ? 12.848 -2.426 -24.405 1.00 95.38 86 GLU A N 1
ATOM 693 C CA . GLU A 1 86 ? 13.498 -3.531 -25.122 1.00 95.38 86 GLU A CA 1
ATOM 694 C C . GLU A 1 86 ? 13.545 -3.289 -26.635 1.00 95.38 86 GLU A C 1
ATOM 696 O O . GLU A 1 86 ? 14.597 -3.455 -27.254 1.00 95.38 86 GLU A O 1
ATOM 701 N N . GLN A 1 87 ? 12.453 -2.797 -27.226 1.00 94.81 87 GLN A N 1
ATOM 702 C CA . GLN A 1 87 ? 12.430 -2.423 -28.645 1.00 94.81 87 GLN A CA 1
ATOM 703 C C . GLN A 1 87 ? 13.388 -1.260 -28.945 1.00 94.81 87 GLN A C 1
ATOM 705 O O . GLN A 1 87 ? 14.125 -1.294 -29.932 1.00 94.81 87 GLN A O 1
ATOM 710 N N . LEU A 1 88 ? 13.428 -0.245 -28.074 1.00 93.62 88 LEU A N 1
ATOM 711 C CA . LEU A 1 88 ? 14.345 0.890 -28.220 1.00 93.62 88 LEU A CA 1
ATOM 712 C C . LEU A 1 88 ? 15.814 0.475 -28.063 1.00 93.62 88 LEU A C 1
ATOM 714 O O . LEU A 1 88 ? 16.667 0.983 -28.790 1.00 93.62 88 LEU A O 1
ATOM 718 N N . TRP A 1 89 ? 16.116 -0.465 -27.166 1.00 94.25 89 TRP A N 1
ATOM 719 C CA . TRP A 1 89 ? 17.449 -1.057 -27.051 1.00 94.25 89 TRP A CA 1
ATOM 720 C C . TRP A 1 89 ? 17.854 -1.782 -28.331 1.00 94.25 89 TRP A C 1
ATOM 722 O O . TRP A 1 89 ? 18.996 -1.635 -28.761 1.00 94.25 89 TRP A O 1
ATOM 732 N N . GLY A 1 90 ? 16.922 -2.488 -28.978 1.00 94.25 90 GLY A N 1
ATOM 733 C CA . GLY A 1 90 ? 17.150 -3.094 -30.291 1.00 94.25 90 GLY A CA 1
ATOM 734 C C . GLY A 1 90 ? 17.597 -2.070 -31.338 1.00 94.25 90 GLY A C 1
ATOM 735 O O . GLY A 1 90 ? 18.602 -2.282 -32.008 1.00 94.25 90 GLY A O 1
ATOM 736 N N . ILE A 1 91 ? 16.920 -0.919 -31.416 1.00 92.56 91 ILE A N 1
ATOM 737 C CA . ILE A 1 91 ? 17.294 0.179 -32.330 1.00 92.56 91 ILE A CA 1
ATOM 738 C C . ILE A 1 91 ? 18.651 0.780 -31.952 1.00 92.56 91 ILE A C 1
ATOM 740 O O . ILE A 1 91 ? 19.439 1.135 -32.824 1.00 92.56 91 ILE A O 1
ATOM 744 N N . LEU A 1 92 ? 18.929 0.925 -30.656 1.00 91.19 92 LEU A N 1
ATOM 745 C CA . LEU A 1 92 ? 20.165 1.539 -30.178 1.00 91.19 92 LEU A CA 1
ATOM 746 C C . LEU A 1 92 ? 21.402 0.679 -30.477 1.00 91.19 92 LEU A C 1
ATOM 748 O O . LEU A 1 92 ? 22.461 1.227 -30.786 1.00 91.19 92 LEU A O 1
ATOM 752 N N . LEU A 1 93 ? 21.262 -0.644 -30.363 1.00 93.62 93 LEU A N 1
ATOM 753 C CA . LEU A 1 93 ? 22.331 -1.621 -30.584 1.00 93.62 93 LEU A CA 1
ATOM 754 C C . LEU A 1 93 ? 22.490 -2.018 -32.058 1.00 93.62 93 LEU A C 1
ATOM 756 O O . LEU A 1 93 ? 23.505 -2.617 -32.417 1.00 93.62 93 LEU A O 1
ATOM 760 N N . ASP A 1 94 ? 21.521 -1.687 -32.911 1.00 93.75 94 ASP A N 1
ATOM 761 C CA . ASP A 1 94 ? 21.616 -1.936 -34.343 1.00 93.75 94 ASP A CA 1
ATOM 762 C C . ASP A 1 94 ? 22.609 -0.968 -35.009 1.00 93.75 94 ASP A C 1
ATOM 764 O O . ASP A 1 94 ? 22.415 0.248 -35.070 1.00 93.75 94 ASP A O 1
ATOM 768 N N . ASN A 1 95 ? 23.695 -1.530 -35.542 1.00 85.12 95 ASN A N 1
ATOM 769 C CA . ASN A 1 95 ? 24.726 -0.779 -36.256 1.00 85.12 95 ASN A CA 1
ATOM 770 C C . ASN A 1 95 ? 24.284 -0.339 -37.661 1.00 85.12 95 ASN A C 1
ATOM 772 O O . ASN A 1 95 ? 24.928 0.537 -38.238 1.00 85.12 95 ASN A O 1
ATOM 776 N N . ALA A 1 96 ? 23.217 -0.928 -38.211 1.00 91.44 96 ALA A N 1
ATOM 777 C CA . ALA A 1 96 ? 22.633 -0.524 -39.488 1.00 91.44 96 ALA A CA 1
ATOM 778 C C . ALA A 1 96 ? 21.621 0.627 -39.343 1.00 91.44 96 ALA A C 1
ATOM 780 O O . ALA A 1 96 ? 21.243 1.244 -40.342 1.00 91.44 96 ALA A O 1
ATOM 781 N N . ALA A 1 97 ? 21.189 0.938 -38.116 1.00 87.81 97 ALA A N 1
ATOM 782 C CA . ALA A 1 97 ? 20.232 2.001 -37.853 1.00 87.81 97 ALA A CA 1
ATOM 783 C C . ALA A 1 97 ? 20.849 3.396 -38.033 1.00 87.81 97 ALA A C 1
ATOM 785 O O . ALA A 1 97 ? 22.012 3.655 -37.706 1.00 87.81 97 ALA A O 1
ATOM 786 N N . ASP A 1 98 ? 20.027 4.335 -38.504 1.00 94.31 98 ASP A N 1
ATOM 787 C CA . ASP A 1 98 ? 20.434 5.729 -38.646 1.00 94.31 98 ASP A CA 1
ATOM 788 C C . ASP A 1 98 ? 20.866 6.327 -37.294 1.00 94.31 98 ASP A C 1
ATOM 790 O O . ASP A 1 98 ? 20.268 6.084 -36.240 1.00 94.31 98 ASP A O 1
ATOM 794 N N . SER A 1 99 ? 21.893 7.177 -37.318 1.00 92.06 99 SER A N 1
ATOM 795 C CA . SER A 1 99 ? 22.430 7.799 -36.105 1.00 92.06 99 SER A CA 1
ATOM 796 C C . SER A 1 99 ? 21.385 8.639 -35.377 1.00 92.06 99 SER A C 1
ATOM 798 O O . SER A 1 99 ? 21.356 8.642 -34.146 1.00 92.06 99 SER A O 1
ATOM 800 N N . LYS A 1 100 ? 20.473 9.289 -36.110 1.00 93.44 100 LYS A N 1
ATOM 801 C CA . LYS A 1 100 ? 19.356 10.023 -35.507 1.00 93.44 100 LYS A CA 1
ATOM 802 C C . LYS A 1 100 ? 18.373 9.084 -34.807 1.00 93.44 100 LYS A C 1
ATOM 804 O O . LYS A 1 100 ? 17.923 9.403 -33.708 1.00 93.44 100 LYS A O 1
ATOM 809 N N . ALA A 1 101 ? 18.063 7.934 -35.406 1.00 91.94 101 ALA A N 1
ATOM 810 C CA . ALA A 1 101 ? 17.171 6.937 -34.815 1.00 91.94 101 ALA A CA 1
ATOM 811 C C . ALA A 1 101 ? 17.737 6.390 -33.495 1.00 91.94 101 ALA A C 1
ATOM 813 O O . ALA A 1 101 ? 17.014 6.320 -32.503 1.00 91.94 101 ALA A O 1
ATOM 814 N N . ARG A 1 102 ? 19.048 6.124 -33.439 1.00 92.44 102 ARG A N 1
ATOM 815 C CA . ARG A 1 102 ? 19.742 5.704 -32.209 1.00 92.44 102 ARG A CA 1
ATOM 816 C C . ARG A 1 102 ? 19.677 6.761 -31.105 1.00 92.44 102 ARG A C 1
ATOM 818 O O . ARG A 1 102 ? 19.339 6.443 -29.969 1.00 92.44 102 ARG A O 1
ATOM 825 N N . VAL A 1 103 ? 19.933 8.032 -31.428 1.00 93.69 103 VAL A N 1
ATOM 826 C CA . VAL A 1 103 ? 19.830 9.134 -30.449 1.00 93.69 103 VAL A CA 1
ATOM 827 C C . VAL A 1 103 ? 18.397 9.286 -29.930 1.00 93.69 103 VAL A C 1
ATOM 829 O O . VAL A 1 103 ? 18.190 9.461 -28.729 1.00 93.69 103 VAL A O 1
ATOM 832 N N . MET A 1 104 ? 17.399 9.179 -30.811 1.00 94.31 104 MET A N 1
ATOM 833 C CA . MET A 1 104 ? 15.987 9.220 -30.417 1.00 94.31 104 MET A CA 1
ATOM 834 C C . MET A 1 104 ? 15.602 8.032 -29.530 1.00 94.31 104 MET A C 1
ATOM 836 O O . MET A 1 104 ? 14.886 8.225 -28.550 1.00 94.31 104 MET A O 1
ATOM 840 N N . ALA A 1 105 ? 16.111 6.833 -29.819 1.00 92.88 105 ALA A N 1
ATOM 841 C CA . ALA A 1 105 ? 15.885 5.652 -28.993 1.00 92.88 105 ALA A CA 1
ATOM 842 C C . ALA A 1 105 ? 16.504 5.803 -27.595 1.00 92.88 105 ALA A C 1
ATOM 844 O O . ALA A 1 105 ? 15.817 5.588 -26.597 1.00 92.88 105 ALA A O 1
ATOM 845 N N . ALA A 1 106 ? 17.756 6.270 -27.506 1.00 93.12 106 ALA A N 1
ATOM 846 C CA . ALA A 1 106 ? 18.412 6.568 -26.230 1.00 93.12 106 ALA A CA 1
ATOM 847 C C . ALA A 1 106 ? 17.615 7.589 -25.403 1.00 93.12 106 ALA A C 1
ATOM 849 O O . ALA A 1 106 ? 17.376 7.387 -24.211 1.00 93.12 106 ALA A O 1
ATOM 850 N N . ARG A 1 107 ? 17.146 8.665 -26.046 1.00 94.50 107 ARG A N 1
ATOM 851 C CA . ARG A 1 107 ? 16.299 9.673 -25.404 1.00 94.50 107 ARG A CA 1
ATOM 852 C C . ARG A 1 107 ? 14.978 9.078 -24.910 1.00 94.50 107 ARG A C 1
ATOM 854 O O . ARG A 1 107 ? 14.594 9.342 -23.775 1.00 94.50 107 ARG A O 1
ATOM 861 N N . GLY A 1 108 ? 14.319 8.252 -25.721 1.00 93.00 108 GLY A N 1
ATOM 862 C CA . GLY A 1 108 ? 13.074 7.577 -25.350 1.00 93.00 108 GLY A CA 1
ATOM 863 C C . GLY A 1 108 ? 13.230 6.676 -24.122 1.00 93.00 108 GLY A C 1
ATOM 864 O O . GLY A 1 108 ? 12.379 6.703 -23.238 1.00 93.00 108 GLY A O 1
ATOM 865 N N . ILE A 1 109 ? 14.347 5.947 -24.014 1.00 93.75 109 ILE A N 1
ATOM 866 C CA . ILE A 1 109 ? 14.663 5.111 -22.843 1.00 93.75 109 ILE A CA 1
ATOM 867 C C . ILE A 1 109 ? 14.792 5.966 -21.573 1.00 93.75 109 ILE A C 1
ATOM 869 O O . ILE A 1 109 ? 14.242 5.600 -20.532 1.00 93.75 109 ILE A O 1
ATOM 873 N N . ILE A 1 110 ? 15.496 7.101 -21.657 1.00 94.38 110 ILE A N 1
ATOM 874 C CA . ILE A 1 110 ? 15.679 8.025 -20.526 1.00 94.38 110 ILE A CA 1
ATOM 875 C C . ILE A 1 110 ? 14.336 8.637 -20.110 1.00 94.38 110 ILE A C 1
ATOM 877 O O . ILE A 1 110 ? 13.989 8.624 -18.931 1.00 94.38 110 ILE A O 1
ATOM 881 N N . GLU A 1 111 ? 13.557 9.144 -21.068 1.00 94.69 111 GLU A N 1
ATOM 882 C CA . GLU A 1 111 ? 12.254 9.760 -20.797 1.00 94.69 111 GLU A CA 1
ATOM 883 C C . GLU A 1 111 ? 11.259 8.760 -20.197 1.00 94.69 111 GLU A C 1
ATOM 885 O O . GLU A 1 111 ? 10.540 9.100 -19.258 1.00 94.69 111 GLU A O 1
ATOM 890 N N . ALA A 1 112 ? 11.235 7.524 -20.699 1.00 92.25 112 ALA A N 1
ATOM 891 C CA . ALA A 1 112 ? 10.404 6.457 -20.155 1.00 92.25 112 ALA A CA 1
ATOM 892 C C . ALA A 1 112 ? 10.791 6.115 -18.706 1.00 92.25 112 ALA A C 1
ATOM 894 O O . ALA A 1 112 ? 9.918 5.996 -17.849 1.00 92.25 112 ALA A O 1
ATOM 895 N N . GLY A 1 113 ? 12.094 6.029 -18.412 1.00 91.19 113 GLY A N 1
ATOM 896 C CA . GLY A 1 113 ? 12.591 5.811 -17.051 1.00 91.19 113 GLY A CA 1
ATOM 897 C C . GLY A 1 113 ? 12.210 6.938 -16.088 1.00 91.19 113 GLY A C 1
ATOM 898 O O . GLY A 1 113 ? 11.714 6.665 -14.997 1.00 91.19 113 GLY A O 1
ATOM 899 N N . ASN A 1 114 ? 12.369 8.196 -16.506 1.00 92.81 114 ASN A N 1
ATOM 900 C CA . ASN A 1 114 ? 12.007 9.353 -15.682 1.00 92.81 114 ASN A CA 1
ATOM 901 C C . ASN A 1 114 ? 10.501 9.408 -15.399 1.00 92.81 114 ASN A C 1
ATOM 903 O O . ASN A 1 114 ? 10.104 9.611 -14.256 1.00 92.81 114 ASN A O 1
ATOM 907 N N . LYS A 1 115 ? 9.657 9.168 -16.410 1.00 92.12 115 LYS A N 1
ATOM 908 C CA . LYS A 1 115 ? 8.198 9.124 -16.227 1.00 92.12 115 LYS A CA 1
ATOM 909 C C . LYS A 1 115 ? 7.776 8.010 -15.274 1.00 92.12 115 LYS A C 1
ATOM 911 O O . LYS A 1 115 ? 6.910 8.228 -14.433 1.00 92.12 115 LYS A O 1
ATOM 916 N N . LEU A 1 116 ? 8.387 6.831 -15.389 1.00 92.56 116 LEU A N 1
ATOM 917 C CA . LEU A 1 116 ? 8.099 5.714 -14.495 1.00 92.56 116 LEU A CA 1
ATOM 918 C C . LEU A 1 116 ? 8.461 6.053 -13.044 1.00 92.56 116 LEU A C 1
ATOM 920 O O . LEU A 1 116 ? 7.659 5.826 -12.141 1.00 92.56 116 LEU A O 1
ATOM 924 N N . LEU A 1 117 ? 9.627 6.668 -12.836 1.00 90.06 117 LEU A N 1
ATOM 925 C CA . LEU A 1 117 ? 10.065 7.138 -11.524 1.00 90.06 117 LEU A CA 1
ATOM 926 C C . LEU A 1 117 ? 9.108 8.194 -10.945 1.00 90.06 117 LEU A C 1
ATOM 928 O O . LEU A 1 117 ? 8.708 8.095 -9.787 1.00 90.06 117 LEU A O 1
ATOM 932 N N . GLU A 1 118 ? 8.692 9.180 -11.743 1.00 90.06 118 GLU A N 1
ATOM 933 C CA . GLU A 1 118 ? 7.709 10.187 -11.324 1.00 90.06 118 GLU A CA 1
ATOM 934 C C . GLU A 1 118 ? 6.369 9.551 -10.931 1.00 90.06 118 GLU A C 1
ATOM 936 O O . GLU A 1 118 ? 5.780 9.924 -9.915 1.00 90.06 118 GLU A O 1
ATOM 941 N N . LEU A 1 119 ? 5.891 8.565 -11.696 1.00 88.38 119 LEU A N 1
ATOM 942 C CA . LEU A 1 119 ? 4.670 7.824 -11.373 1.00 88.38 119 LEU A CA 1
ATOM 943 C C . LEU A 1 119 ? 4.811 7.038 -10.065 1.00 88.38 119 LEU A C 1
ATOM 945 O O . LEU A 1 119 ? 3.906 7.095 -9.235 1.00 88.38 119 LEU A O 1
ATOM 949 N N . GLN A 1 120 ? 5.945 6.373 -9.837 1.00 87.38 120 GLN A N 1
ATOM 950 C CA . GLN A 1 120 ? 6.240 5.673 -8.581 1.00 87.38 120 GLN A CA 1
ATOM 951 C C . GLN A 1 120 ? 6.268 6.624 -7.375 1.00 87.38 120 GLN A C 1
ATOM 953 O O . GLN A 1 120 ? 5.732 6.303 -6.311 1.00 87.38 120 GLN A O 1
ATOM 958 N N . MET A 1 121 ? 6.851 7.816 -7.539 1.00 86.19 121 MET A N 1
ATOM 959 C CA . MET A 1 121 ? 6.862 8.855 -6.505 1.00 86.19 121 MET A CA 1
ATOM 960 C C . MET A 1 121 ? 5.455 9.396 -6.224 1.00 86.19 121 MET A C 1
ATOM 962 O O . MET A 1 121 ? 5.061 9.514 -5.065 1.00 86.19 121 MET A O 1
ATOM 966 N N . ASN A 1 122 ? 4.676 9.692 -7.267 1.00 82.62 122 ASN A N 1
ATOM 967 C CA . ASN A 1 122 ? 3.304 10.194 -7.134 1.00 82.62 122 ASN A CA 1
ATOM 968 C C . ASN A 1 122 ? 2.345 9.141 -6.560 1.00 82.62 122 ASN A C 1
ATOM 970 O O . ASN A 1 122 ? 1.399 9.491 -5.858 1.00 82.62 122 ASN A O 1
ATOM 974 N N . ALA A 1 123 ? 2.607 7.857 -6.816 1.00 82.94 123 ALA A N 1
ATOM 975 C CA . ALA A 1 123 ? 1.896 6.731 -6.219 1.00 82.94 123 ALA A CA 1
ATOM 976 C C . ALA A 1 123 ? 2.202 6.545 -4.721 1.00 82.94 123 ALA A C 1
ATOM 978 O O . ALA A 1 123 ? 1.538 5.746 -4.063 1.00 82.94 123 ALA A O 1
ATOM 979 N N . GLY A 1 124 ? 3.192 7.263 -4.177 1.00 77.75 124 GLY A N 1
ATOM 980 C CA . GLY A 1 124 ? 3.566 7.187 -2.766 1.00 77.75 124 GLY A CA 1
ATOM 981 C C . GLY A 1 124 ? 4.270 5.885 -2.376 1.00 77.75 124 GLY A C 1
ATOM 982 O O . GLY A 1 124 ? 4.272 5.542 -1.199 1.00 77.75 124 GLY A O 1
ATOM 983 N N . ILE A 1 125 ? 4.851 5.155 -3.339 1.00 73.00 125 ILE A N 1
ATOM 984 C CA . ILE A 1 125 ? 5.652 3.942 -3.069 1.00 73.00 125 ILE A CA 1
ATOM 985 C C . ILE A 1 125 ? 6.926 4.305 -2.329 1.00 73.00 125 ILE A C 1
ATOM 987 O O . ILE A 1 125 ? 7.295 3.673 -1.342 1.00 73.00 125 ILE A O 1
ATOM 991 N N . PHE A 1 126 ? 7.576 5.360 -2.803 1.00 70.56 126 PHE A N 1
ATOM 992 C CA . PHE A 1 126 ? 8.545 6.068 -2.003 1.00 70.56 126 PHE A CA 1
ATOM 993 C C . PHE A 1 126 ? 7.724 6.977 -1.103 1.00 70.56 126 PHE A C 1
ATOM 995 O O . PHE A 1 126 ? 7.260 8.032 -1.544 1.00 70.56 126 PHE A O 1
ATOM 1002 N N . GLU A 1 127 ? 7.470 6.541 0.135 1.00 57.91 127 GLU A N 1
ATOM 1003 C CA . GLU A 1 127 ? 7.004 7.473 1.152 1.00 57.91 127 GLU A CA 1
ATOM 1004 C C . GLU A 1 127 ? 7.934 8.682 1.079 1.00 57.91 127 GLU A C 1
ATOM 1006 O O . GLU A 1 127 ? 9.159 8.562 1.152 1.00 57.91 127 GLU A O 1
ATOM 1011 N N . ARG A 1 128 ? 7.352 9.860 0.840 1.00 50.69 128 ARG A N 1
ATOM 1012 C CA . ARG A 1 128 ? 8.078 11.109 0.989 1.00 50.69 128 ARG A CA 1
ATOM 1013 C C . ARG A 1 128 ? 8.589 11.116 2.428 1.00 50.69 128 ARG A C 1
ATOM 1015 O O . ARG A 1 128 ? 7.881 11.570 3.317 1.00 50.69 128 ARG A O 1
ATOM 1022 N N . GLU A 1 129 ? 9.858 10.785 2.639 1.00 46.62 129 GLU A N 1
ATOM 1023 C CA . GLU A 1 129 ? 10.618 11.267 3.798 1.00 46.62 129 GLU A CA 1
ATOM 1024 C C . GLU A 1 129 ? 10.773 12.810 3.763 1.00 46.62 129 GLU A C 1
ATOM 1026 O O . GLU A 1 129 ? 11.654 13.386 4.395 1.00 46.62 129 GLU A O 1
ATOM 1031 N N . LEU A 1 130 ? 9.899 13.537 3.053 1.00 47.44 130 LEU A N 1
ATOM 1032 C CA . LEU A 1 130 ? 9.724 14.978 3.187 1.00 47.44 130 LEU A CA 1
ATOM 1033 C C . LEU A 1 130 ? 8.927 15.243 4.465 1.00 47.44 130 LEU A C 1
ATOM 1035 O O . LEU A 1 130 ? 7.753 15.605 4.427 1.00 47.44 130 LEU A O 1
ATOM 1039 N N . GLY A 1 131 ? 9.582 15.020 5.600 1.00 41.81 131 GLY A N 1
ATOM 1040 C CA . GLY A 1 131 ? 9.032 15.332 6.908 1.00 41.81 131 GLY A CA 1
ATOM 1041 C C . GLY A 1 131 ? 9.221 14.239 7.946 1.00 41.81 131 GLY A C 1
ATOM 1042 O O . GLY A 1 131 ? 8.283 13.949 8.684 1.00 41.81 131 GLY A O 1
ATOM 1043 N N . THR A 1 132 ? 10.447 13.743 8.150 1.00 43.00 132 THR A N 1
ATOM 1044 C CA . THR A 1 132 ? 10.844 13.626 9.556 1.00 43.00 132 THR A CA 1
ATOM 1045 C C . THR A 1 132 ? 10.870 15.055 10.092 1.00 43.00 132 THR A C 1
ATOM 1047 O O . THR A 1 132 ? 11.886 15.744 10.059 1.00 43.00 132 THR A O 1
ATOM 1050 N N . VAL A 1 133 ? 9.725 15.554 10.577 1.00 44.06 133 VAL A N 1
ATOM 1051 C CA . VAL A 1 133 ? 9.789 16.555 11.634 1.00 44.06 133 VAL A CA 1
ATOM 1052 C C . VAL A 1 133 ? 10.517 15.805 12.734 1.00 44.06 133 VAL A C 1
ATOM 1054 O O . VAL A 1 133 ? 9.925 14.993 13.445 1.00 44.06 133 VAL A O 1
ATOM 1057 N N . ARG A 1 134 ? 11.837 15.997 12.806 1.00 39.38 134 ARG A N 1
ATOM 1058 C CA . ARG A 1 134 ? 12.584 15.781 14.030 1.00 39.38 134 ARG A CA 1
ATOM 1059 C C . ARG A 1 134 ? 11.903 16.708 15.015 1.00 39.38 134 ARG A C 1
ATOM 1061 O O . ARG A 1 134 ? 12.236 17.883 15.115 1.00 39.38 134 ARG A O 1
ATOM 1068 N N . VAL A 1 135 ? 10.858 16.209 15.666 1.00 47.84 135 VAL A N 1
ATOM 1069 C CA . VAL A 1 135 ? 10.385 16.802 16.896 1.00 47.84 135 VAL A CA 1
ATOM 1070 C C . VAL A 1 135 ? 11.551 16.526 17.823 1.00 47.84 135 VAL A C 1
ATOM 1072 O O . VAL A 1 135 ? 11.664 15.439 18.390 1.00 47.84 135 VAL A O 1
ATOM 1075 N N . GLU A 1 136 ? 12.498 17.457 17.867 1.00 43.91 136 GLU A N 1
ATOM 1076 C CA . GLU A 1 136 ? 13.422 17.550 18.976 1.00 43.91 136 GLU A CA 1
ATOM 1077 C C . GLU A 1 136 ? 12.519 17.757 20.181 1.00 43.91 136 GLU A C 1
ATOM 1079 O O . GLU A 1 136 ? 12.018 18.849 20.442 1.00 43.91 136 GLU A O 1
ATOM 1084 N N . HIS A 1 137 ? 12.186 16.655 20.847 1.00 45.91 137 HIS A N 1
ATOM 1085 C CA . HIS A 1 137 ? 11.518 16.726 22.122 1.00 45.91 137 HIS A CA 1
ATOM 1086 C C . HIS A 1 137 ? 12.561 17.363 23.028 1.00 45.91 137 HIS A C 1
ATOM 1088 O O . HIS A 1 137 ? 13.497 16.697 23.471 1.00 45.91 137 HIS A O 1
ATOM 1094 N N . GLN A 1 138 ? 12.452 18.675 23.243 1.00 48.16 138 GLN A N 1
ATOM 1095 C CA . GLN A 1 138 ? 13.156 19.333 24.327 1.00 48.16 138 GLN A CA 1
ATOM 1096 C C . GLN A 1 138 ? 12.576 18.754 25.615 1.00 48.16 138 GLN A C 1
ATOM 1098 O O . GLN A 1 138 ? 11.613 19.258 26.185 1.00 48.16 138 GLN A O 1
ATOM 1103 N N . HIS A 1 139 ? 13.121 17.618 26.036 1.00 53.19 139 HIS A N 1
ATOM 1104 C CA . HIS A 1 139 ? 12.914 17.109 27.371 1.00 53.19 139 HIS A CA 1
ATOM 1105 C C . HIS A 1 139 ? 13.691 18.036 28.297 1.00 53.19 139 HIS A C 1
ATOM 1107 O O . HIS A 1 139 ? 14.885 17.850 28.526 1.00 53.19 139 HIS A O 1
ATOM 1113 N N . THR A 1 140 ? 13.025 19.069 28.804 1.00 58.78 140 THR A N 1
ATOM 1114 C CA . THR A 1 140 ? 13.540 19.856 29.920 1.00 58.78 140 THR A CA 1
ATOM 1115 C C . THR A 1 140 ? 13.512 18.949 31.146 1.00 58.78 140 THR A C 1
ATOM 1117 O O . THR A 1 140 ? 12.495 18.804 31.821 1.00 58.78 140 THR A O 1
ATOM 1120 N N . ILE A 1 141 ? 14.614 18.239 31.382 1.00 63.75 141 ILE A N 1
ATOM 1121 C CA . ILE A 1 141 ? 14.795 17.442 32.593 1.00 63.75 141 ILE A CA 1
ATOM 1122 C C . ILE A 1 141 ? 14.920 18.434 33.751 1.00 63.75 141 ILE A C 1
ATOM 1124 O O . ILE A 1 141 ? 15.715 19.371 33.681 1.00 63.75 141 ILE A O 1
ATOM 1128 N N . ALA A 1 142 ? 14.129 18.242 34.809 1.00 69.00 142 ALA A N 1
ATOM 1129 C CA . ALA A 1 142 ? 14.243 19.052 36.016 1.00 69.00 142 ALA A CA 1
ATOM 1130 C C . ALA A 1 142 ? 15.690 18.996 36.556 1.00 69.00 142 ALA A C 1
ATOM 1132 O O . ALA A 1 142 ? 16.298 17.918 36.554 1.00 69.00 142 ALA A O 1
ATOM 1133 N N . PRO A 1 143 ? 16.256 20.121 37.032 1.00 65.88 143 PRO A N 1
ATOM 1134 C CA . PRO A 1 143 ? 17.678 20.221 37.377 1.00 65.88 143 PRO A CA 1
ATOM 1135 C C . PRO A 1 143 ? 18.118 19.206 38.445 1.00 65.88 143 PRO A C 1
ATOM 1137 O O . PRO A 1 143 ? 19.252 18.732 38.417 1.00 65.88 143 PRO A O 1
ATOM 1140 N N . GLU A 1 144 ? 17.204 18.793 39.323 1.00 71.75 144 GLU A N 1
ATOM 1141 C CA . GLU A 1 144 ? 17.446 17.786 40.364 1.00 71.75 144 GLU A CA 1
ATOM 1142 C C . GLU A 1 144 ? 17.762 16.389 39.800 1.00 71.75 144 GLU A C 1
ATOM 1144 O O . GLU A 1 144 ? 18.567 15.654 40.369 1.00 71.75 144 GLU A O 1
ATOM 1149 N N . ILE A 1 145 ? 17.176 16.029 38.652 1.00 72.56 145 ILE A N 1
ATOM 1150 C CA . ILE A 1 145 ? 17.365 14.723 37.997 1.00 72.56 145 ILE A CA 1
ATOM 1151 C C . ILE A 1 145 ? 18.547 14.772 37.016 1.00 72.56 145 ILE A C 1
ATOM 1153 O O . ILE A 1 145 ? 19.218 13.767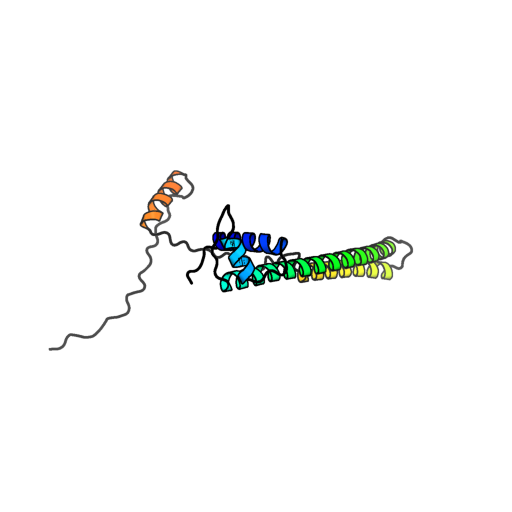 36.780 1.00 72.56 145 ILE A O 1
ATOM 1157 N N . ALA A 1 146 ? 18.842 15.950 36.462 1.00 69.88 146 ALA A N 1
ATOM 1158 C CA . ALA A 1 146 ? 19.917 16.134 35.492 1.00 69.88 146 ALA A CA 1
ATOM 1159 C C . ALA A 1 146 ? 21.319 15.977 36.112 1.00 69.88 146 ALA A C 1
ATOM 1161 O O . ALA A 1 146 ? 22.215 15.426 35.470 1.00 69.88 146 ALA A O 1
ATOM 1162 N N . LEU A 1 147 ? 21.516 16.414 37.362 1.00 75.81 147 LEU A N 1
ATOM 1163 C CA . LEU A 1 147 ? 22.823 16.399 38.036 1.00 75.81 147 LEU A CA 1
ATOM 1164 C C . LEU A 1 147 ? 23.394 14.981 38.267 1.00 75.81 147 LEU A C 1
ATOM 1166 O O . LEU A 1 147 ? 24.561 14.758 37.925 1.00 75.81 147 LEU A O 1
ATOM 1170 N N . PRO A 1 148 ? 22.626 13.993 38.775 1.00 77.81 148 PRO A N 1
ATOM 1171 C CA . PRO A 1 148 ? 23.099 12.612 38.888 1.00 77.81 148 PRO A CA 1
ATOM 1172 C C . PRO A 1 148 ? 23.476 11.993 37.538 1.00 77.81 148 PRO A C 1
ATOM 1174 O O . PRO A 1 148 ? 24.482 11.291 37.438 1.00 77.81 148 PRO A O 1
ATOM 1177 N N . ILE A 1 149 ? 22.691 12.279 36.495 1.00 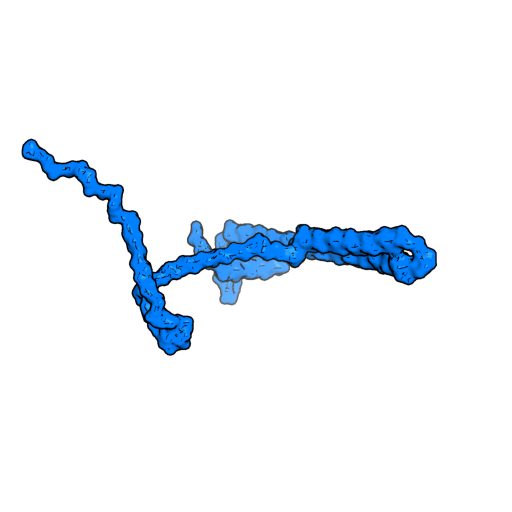75.69 149 ILE A N 1
ATOM 1178 C CA . ILE A 1 149 ? 22.900 11.746 35.145 1.00 75.69 149 ILE A CA 1
ATOM 1179 C C . ILE A 1 149 ? 24.165 12.348 34.529 1.00 75.69 149 ILE A C 1
ATOM 1181 O O . ILE A 1 149 ? 25.006 11.611 34.022 1.00 75.69 149 ILE A O 1
ATOM 1185 N N . LEU A 1 150 ? 24.353 13.666 34.634 1.00 73.56 150 LEU A N 1
ATOM 1186 C CA . LEU A 1 150 ? 25.567 14.345 34.172 1.00 73.56 150 LEU A CA 1
ATOM 1187 C C . LEU A 1 150 ? 26.819 13.805 34.866 1.00 73.56 150 LEU A C 1
ATOM 1189 O O . LEU A 1 150 ? 27.818 13.538 34.201 1.00 73.56 150 LEU A O 1
ATOM 1193 N N . LYS A 1 151 ? 26.750 13.570 36.181 1.00 77.12 151 LYS A N 1
ATOM 1194 C CA . LYS A 1 151 ? 27.856 12.982 36.945 1.00 77.12 151 LYS A CA 1
ATOM 1195 C C . LYS A 1 151 ? 28.155 11.546 36.509 1.00 77.12 151 LYS A C 1
ATOM 1197 O O . LYS A 1 151 ? 29.318 11.184 36.359 1.00 77.12 151 LYS A O 1
ATOM 1202 N N . ALA A 1 152 ? 27.128 10.733 36.257 1.00 78.56 152 ALA A N 1
ATOM 1203 C CA . ALA A 1 152 ? 27.307 9.386 35.722 1.00 78.56 152 ALA A CA 1
ATOM 1204 C C . ALA A 1 152 ? 27.959 9.417 34.329 1.00 78.56 152 ALA A C 1
ATOM 1206 O O . ALA A 1 152 ? 28.932 8.708 34.093 1.00 78.56 152 ALA A O 1
ATOM 1207 N N . LEU A 1 153 ? 27.494 10.287 33.431 1.00 78.50 153 LEU A N 1
ATOM 1208 C CA . LEU A 1 153 ? 28.047 10.435 32.080 1.00 78.50 153 LEU A CA 1
ATOM 1209 C C . LEU A 1 153 ? 29.496 10.951 32.079 1.00 78.50 153 LEU A C 1
ATOM 1211 O O . LEU A 1 153 ? 30.292 10.526 31.242 1.00 78.50 153 LEU A O 1
ATOM 1215 N N . GLN A 1 154 ? 29.857 11.818 33.029 1.00 80.81 154 GLN A N 1
ATOM 1216 C CA . GLN A 1 154 ? 31.245 12.231 33.262 1.00 80.81 154 GLN A CA 1
ATOM 1217 C C . GLN A 1 154 ? 32.111 11.066 33.755 1.00 80.81 154 GLN A C 1
ATOM 1219 O O . GLN A 1 154 ? 33.206 10.867 33.236 1.00 80.81 154 GLN A O 1
ATOM 1224 N N . ASN A 1 155 ? 31.613 10.255 34.695 1.00 78.25 155 ASN A N 1
ATOM 1225 C CA . ASN A 1 155 ? 32.334 9.077 35.193 1.00 78.25 155 ASN A CA 1
ATOM 1226 C C . ASN A 1 155 ? 32.575 8.028 34.095 1.00 78.25 155 ASN A C 1
ATOM 1228 O O . ASN A 1 155 ? 33.609 7.368 34.096 1.00 78.25 155 ASN A O 1
ATOM 1232 N N . TYR A 1 156 ? 31.646 7.901 33.143 1.00 76.56 156 TYR A N 1
ATOM 1233 C CA . TYR A 1 156 ? 31.796 7.042 31.964 1.00 76.56 156 TYR A CA 1
ATOM 1234 C C . TYR A 1 156 ? 32.636 7.675 30.838 1.00 76.56 156 TYR A C 1
ATOM 1236 O O . TYR A 1 156 ? 32.813 7.058 29.791 1.00 76.56 156 TYR A O 1
ATOM 1244 N N . GLY A 1 157 ? 33.164 8.891 31.028 1.00 75.12 157 GLY A N 1
ATOM 1245 C CA . GLY A 1 157 ? 34.047 9.562 30.067 1.00 75.12 157 GLY A CA 1
ATOM 1246 C C . GLY A 1 157 ? 33.348 10.075 28.805 1.00 75.12 157 GLY A C 1
ATOM 1247 O O . GLY A 1 157 ? 34.016 10.459 27.847 1.00 75.12 157 GLY A O 1
ATOM 1248 N N . ILE A 1 158 ? 32.013 10.099 28.795 1.00 77.31 158 ILE A N 1
ATOM 1249 C CA . ILE A 1 158 ? 31.208 10.510 27.636 1.00 77.31 158 ILE A CA 1
ATOM 1250 C C . ILE A 1 158 ? 31.214 12.042 27.493 1.00 77.31 158 ILE A C 1
ATOM 1252 O O . ILE A 1 158 ? 31.150 12.564 26.382 1.00 77.31 158 ILE A O 1
ATOM 1256 N N . ILE A 1 159 ? 31.333 12.778 28.606 1.00 74.06 159 ILE A N 1
ATOM 1257 C CA . ILE A 1 159 ? 31.337 14.249 28.644 1.00 74.06 159 ILE A CA 1
ATOM 1258 C C . ILE A 1 159 ? 32.615 14.741 29.342 1.00 74.06 159 ILE A C 1
ATOM 1260 O O . ILE A 1 159 ? 32.930 14.299 30.446 1.00 74.06 159 ILE A O 1
ATOM 1264 N N . ARG A 1 160 ? 33.347 15.684 28.726 1.00 64.19 160 ARG A N 1
ATOM 1265 C CA . ARG A 1 160 ? 34.514 16.344 29.347 1.00 64.19 160 ARG A CA 1
ATOM 1266 C C . ARG A 1 160 ? 34.058 17.331 30.428 1.00 64.19 160 ARG A C 1
ATOM 1268 O O . ARG A 1 160 ? 33.089 18.057 30.230 1.00 64.19 160 ARG A O 1
ATOM 1275 N N . ALA A 1 161 ? 34.778 17.397 31.547 1.00 58.41 161 ALA A N 1
ATOM 1276 C CA . ALA A 1 161 ? 34.402 18.134 32.762 1.00 58.41 161 ALA A CA 1
ATOM 1277 C C . ALA A 1 161 ? 34.433 19.683 32.665 1.00 58.41 161 ALA A C 1
ATOM 1279 O O . ALA A 1 161 ? 34.572 20.360 33.678 1.00 58.41 161 ALA A O 1
ATOM 1280 N N . THR A 1 162 ? 34.314 20.269 31.473 1.00 54.00 162 THR A N 1
ATOM 1281 C CA . THR A 1 162 ? 34.528 21.709 31.231 1.00 54.00 162 THR A CA 1
ATOM 1282 C C . THR A 1 162 ? 33.393 22.367 30.444 1.00 54.00 162 THR A C 1
ATOM 1284 O O . THR A 1 162 ? 33.648 23.157 29.540 1.00 54.00 162 THR A O 1
ATOM 1287 N N . ALA A 1 163 ? 32.137 22.056 30.761 1.00 42.69 163 ALA A N 1
ATOM 1288 C CA . ALA A 1 163 ? 31.005 22.879 30.334 1.00 42.69 163 ALA A CA 1
ATOM 1289 C C . ALA A 1 163 ? 30.478 23.654 31.547 1.00 42.69 163 ALA A C 1
ATOM 1291 O O . ALA A 1 163 ? 29.790 23.102 32.404 1.00 42.69 163 ALA A O 1
ATOM 1292 N N . THR A 1 164 ? 30.857 24.926 31.641 1.00 43.69 164 THR A N 1
ATOM 1293 C CA . THR A 1 164 ? 30.262 25.892 32.563 1.00 43.69 164 THR A CA 1
ATOM 1294 C C . THR A 1 164 ? 28.768 26.012 32.269 1.00 43.69 164 THR A C 1
ATOM 1296 O O . THR A 1 164 ? 28.355 26.235 31.131 1.00 43.69 164 THR A O 1
ATOM 1299 N N . VAL A 1 165 ? 27.955 25.838 33.308 1.00 44.44 165 VAL A N 1
ATOM 1300 C CA . VAL A 1 165 ? 26.511 26.076 33.282 1.00 44.44 165 VAL A CA 1
ATOM 1301 C C . VAL A 1 165 ? 26.294 27.554 32.959 1.00 44.44 165 VAL A C 1
ATOM 1303 O O . VAL A 1 165 ? 26.675 28.422 33.739 1.00 44.44 165 VAL A O 1
ATOM 1306 N N . ILE A 1 166 ? 25.725 27.852 31.792 1.00 48.03 166 ILE A N 1
ATOM 1307 C CA . ILE A 1 166 ? 25.213 29.191 31.497 1.00 48.03 166 ILE A CA 1
ATOM 1308 C C . ILE A 1 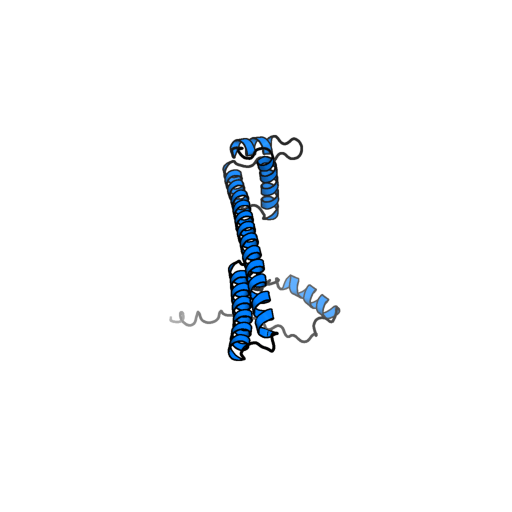166 ? 23.931 29.334 32.318 1.00 48.03 166 ILE A C 1
ATOM 1310 O O . ILE A 1 166 ? 22.922 28.701 32.007 1.00 48.03 166 ILE A O 1
ATOM 1314 N N . GLU A 1 167 ? 23.981 30.124 33.389 1.00 40.62 167 GLU A N 1
ATOM 1315 C CA . GLU A 1 167 ? 22.780 30.537 34.115 1.00 40.62 167 GLU A CA 1
ATOM 1316 C C . GLU A 1 167 ? 21.847 31.295 33.153 1.00 40.62 167 GLU A C 1
ATOM 1318 O O . GLU A 1 167 ? 22.308 32.175 32.413 1.00 40.62 167 GLU A O 1
ATOM 1323 N N . PRO A 1 168 ? 20.541 30.977 33.111 1.00 41.81 168 PRO A N 1
ATOM 1324 C CA . PRO A 1 168 ? 19.608 31.731 32.292 1.00 41.81 168 PRO A CA 1
ATOM 1325 C C . PRO A 1 168 ? 19.515 33.154 32.851 1.00 41.81 168 PRO A C 1
ATOM 1327 O O . PRO A 1 168 ? 19.005 33.362 33.951 1.00 41.81 168 PRO A O 1
ATOM 1330 N N . LYS A 1 169 ? 20.008 34.145 32.093 1.00 41.97 169 LYS A N 1
ATOM 1331 C CA . LYS A 1 169 ? 19.782 35.565 32.393 1.00 41.97 169 LYS A CA 1
ATOM 1332 C C . LYS A 1 169 ? 18.279 35.788 32.551 1.00 41.97 169 LYS A C 1
ATOM 1334 O O . LYS A 1 169 ? 17.524 35.607 31.595 1.00 41.97 169 LYS A O 1
ATOM 1339 N N . GLY A 1 170 ? 17.878 36.152 33.767 1.00 39.91 170 GLY A N 1
ATOM 1340 C CA . GLY A 1 170 ? 16.508 36.482 34.124 1.00 39.91 170 GLY A CA 1
ATOM 1341 C C . GLY A 1 170 ? 15.942 37.524 33.168 1.00 39.91 170 GLY A C 1
ATOM 1342 O O . GLY A 1 170 ? 16.464 38.628 33.041 1.00 39.91 170 GLY A O 1
ATOM 1343 N N . LEU A 1 171 ? 14.869 37.149 32.480 1.00 42.19 171 LEU A N 1
ATOM 1344 C CA . LEU A 1 171 ? 14.073 38.040 31.650 1.00 42.19 171 LEU A CA 1
ATOM 1345 C C . LEU A 1 171 ? 12.961 38.656 32.506 1.00 42.19 171 LEU A C 1
ATOM 1347 O O . LEU A 1 171 ? 11.794 38.469 32.203 1.00 42.19 171 LEU A O 1
ATOM 1351 N N . LEU A 1 172 ? 13.310 39.325 33.607 1.00 47.88 172 LEU A N 1
ATOM 1352 C CA . LEU A 1 172 ? 12.380 40.101 34.435 1.00 47.88 172 LEU A CA 1
ATOM 1353 C C . LEU A 1 172 ? 13.172 41.157 35.213 1.00 47.88 172 LEU A C 1
ATOM 1355 O O . LEU A 1 172 ? 13.485 40.938 36.370 1.00 47.88 172 LEU A O 1
ATOM 1359 N N . ASP A 1 173 ? 13.512 42.275 34.569 1.00 42.44 173 ASP A N 1
ATOM 1360 C CA . ASP A 1 173 ? 13.968 43.490 35.265 1.00 42.44 173 ASP A CA 1
ATOM 1361 C C . ASP A 1 173 ? 13.745 44.745 34.404 1.00 42.44 173 ASP A C 1
ATOM 1363 O O . ASP A 1 173 ? 14.637 45.555 34.193 1.00 42.44 173 ASP A O 1
ATOM 1367 N N . HIS A 1 174 ? 12.525 44.933 33.891 1.00 42.69 174 HIS A N 1
ATOM 1368 C CA . HIS A 1 174 ? 12.066 46.233 33.378 1.00 42.69 174 HIS A CA 1
ATOM 1369 C C . HIS A 1 174 ? 10.584 46.456 33.709 1.00 42.69 174 HIS A C 1
ATOM 1371 O O . HIS A 1 174 ? 9.757 46.615 32.819 1.00 42.69 174 HIS A O 1
ATOM 1377 N N . ALA A 1 175 ? 10.232 46.456 34.994 1.00 43.50 175 ALA A N 1
ATOM 1378 C CA . ALA A 1 175 ? 8.986 47.058 35.467 1.00 43.50 175 ALA A CA 1
ATOM 1379 C C . ALA A 1 175 ? 9.065 47.306 36.977 1.00 43.50 175 ALA A C 1
ATOM 1381 O O . ALA A 1 175 ? 8.688 46.435 37.743 1.00 43.50 175 ALA A O 1
ATOM 1382 N N . THR A 1 176 ? 9.597 48.471 37.365 1.00 40.28 176 THR A N 1
ATOM 1383 C CA . THR A 1 176 ? 9.106 49.374 38.432 1.00 40.28 176 THR A CA 1
ATOM 1384 C C . THR A 1 176 ? 10.222 50.353 38.797 1.00 40.28 176 THR A C 1
ATOM 1386 O O . THR A 1 176 ? 10.993 50.139 39.727 1.00 40.28 176 THR A O 1
ATOM 1389 N N . SER A 1 177 ? 10.303 51.450 38.048 1.00 36.03 177 SER A N 1
ATOM 1390 C CA . SER A 1 177 ? 10.933 52.685 38.504 1.00 36.03 177 SER A CA 1
ATOM 1391 C C . SER A 1 177 ? 9.860 53.766 38.464 1.00 36.03 177 SER A C 1
ATOM 1393 O O . SER A 1 177 ? 9.291 54.025 37.406 1.00 36.03 177 SER A O 1
ATOM 1395 N N . GLY A 1 178 ? 9.573 54.354 39.627 1.00 38.44 178 GLY A N 1
ATOM 1396 C CA . GLY A 1 178 ? 8.885 55.639 39.738 1.00 38.44 178 GLY A CA 1
ATOM 1397 C C . GLY A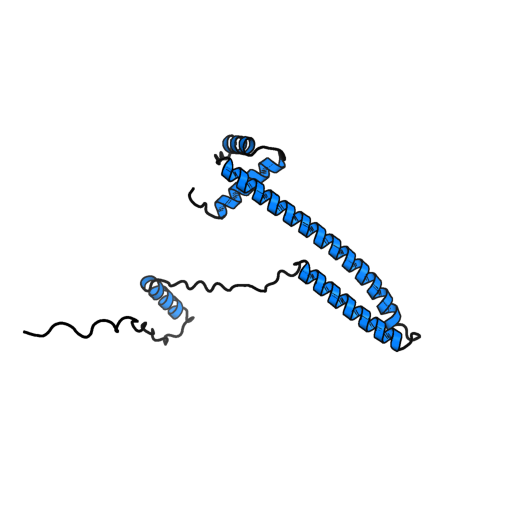 1 178 ? 7.430 55.597 40.200 1.00 38.44 178 GLY A C 1
ATOM 1398 O O . GLY A 1 178 ? 6.536 55.734 39.377 1.00 38.44 178 GLY A O 1
ATOM 1399 N N . ALA A 1 179 ? 7.204 55.509 41.515 1.00 39.22 179 ALA A N 1
ATOM 1400 C CA . ALA A 1 179 ? 6.183 56.297 42.223 1.00 39.22 179 ALA A CA 1
ATOM 1401 C C . ALA A 1 179 ? 6.186 55.955 43.722 1.00 39.22 179 ALA A C 1
ATOM 1403 O O . ALA A 1 179 ? 5.659 54.918 44.106 1.00 39.22 179 ALA A O 1
ATOM 1404 N N . SER A 1 180 ? 6.768 56.829 44.549 1.00 39.25 180 SER A N 1
ATOM 1405 C CA . SER A 1 180 ? 6.300 57.176 45.905 1.00 39.25 180 SER A CA 1
ATOM 1406 C C . SER A 1 180 ? 7.454 57.779 46.706 1.00 39.25 180 SER A C 1
ATOM 1408 O O . SER A 1 180 ? 8.080 57.098 47.506 1.00 39.25 180 SER A O 1
ATOM 1410 N N . ASP A 1 181 ? 7.711 59.062 46.478 1.00 39.69 181 ASP A N 1
ATOM 1411 C CA . ASP A 1 181 ? 8.252 59.952 47.503 1.00 39.69 181 ASP A CA 1
ATOM 1412 C C . ASP A 1 181 ? 7.812 61.370 47.145 1.00 39.69 181 ASP A C 1
ATOM 1414 O O . ASP A 1 181 ? 8.346 61.989 46.223 1.00 39.69 181 ASP A O 1
ATOM 1418 N N . ARG A 1 182 ? 6.772 61.851 47.831 1.00 43.59 182 ARG A N 1
ATOM 1419 C CA . ARG A 1 182 ? 6.539 63.268 48.121 1.00 43.59 182 ARG A CA 1
ATOM 1420 C C . ARG A 1 182 ? 5.538 63.385 49.269 1.00 43.59 182 ARG A C 1
ATOM 1422 O O . ARG A 1 182 ? 4.427 62.869 49.193 1.00 43.59 182 ARG A O 1
ATOM 1429 N N . GLN A 1 183 ? 6.076 64.018 50.306 1.00 44.62 183 GLN A N 1
ATOM 1430 C CA . GLN A 1 183 ? 5.477 64.654 51.476 1.00 44.62 183 GLN A CA 1
ATOM 1431 C C . GLN A 1 183 ? 4.133 65.332 51.211 1.00 44.62 183 GLN A C 1
ATOM 1433 O O . GLN A 1 183 ? 3.965 65.889 50.101 1.00 44.62 183 GLN A O 1
#

pLDDT: mean 79.43, std 19.4, range [36.03, 96.69]

Foldseek 3Di:
DDDDDPVVLVVVLVLLVVVCVVPVPDQLVNSQVVQCPDPPHRDRDDSVSSVVSVVVVVVVVVVVVVLVVLVVVLVVLVVVLVVLLVVLVVLLPDPPHDPVSNVVSVVSNVVSVVVSVVSCVVSCVVPPPVDPPVPVVPPPDDPVVVVVVVVVCVVVVVDDPDDDDDDPDDPDDPDDDDDDDDD

Radius of gyration: 32.44 Å; chains: 1; bounding box: 60×80×91 Å